Protein AF-J4W8C6-F1 (afdb_monomer)

Structure (mmCIF, N/CA/C/O backbone):
data_AF-J4W8C6-F1
#
_entry.id   AF-J4W8C6-F1
#
loo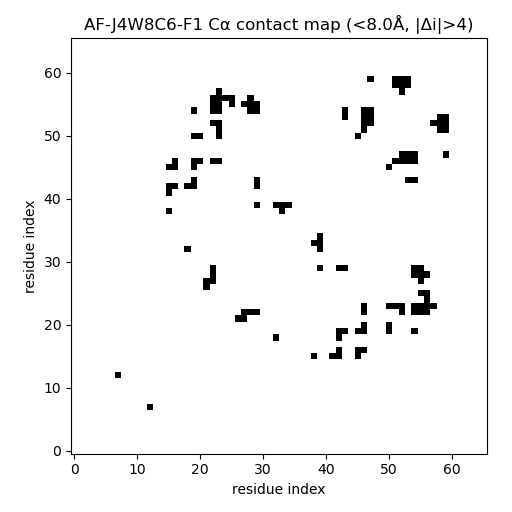p_
_atom_site.group_PDB
_atom_site.id
_atom_site.type_symbol
_atom_site.label_atom_id
_atom_site.label_alt_id
_atom_site.label_comp_id
_atom_site.label_asym_id
_atom_site.label_entity_id
_atom_site.label_seq_id
_atom_site.pdbx_PDB_ins_code
_atom_site.Cartn_x
_atom_site.Cartn_y
_atom_site.Cartn_z
_atom_site.occupancy
_atom_site.B_iso_or_equiv
_atom_site.auth_seq_id
_atom_site.auth_comp_id
_atom_site.auth_asym_id
_atom_site.auth_atom_id
_atom_site.pdbx_PDB_model_num
ATOM 1 N N . MET A 1 1 ? 16.052 3.240 10.125 1.00 44.06 1 MET A N 1
ATOM 2 C CA . MET A 1 1 ? 14.723 3.555 9.561 1.00 44.06 1 MET A CA 1
ATOM 3 C C . MET A 1 1 ? 13.932 4.359 10.584 1.00 44.06 1 MET A C 1
ATOM 5 O O . MET A 1 1 ? 13.439 3.792 11.553 1.00 44.06 1 MET A O 1
ATOM 9 N N . GLN A 1 2 ? 13.896 5.689 10.444 1.00 45.09 2 GLN A N 1
ATOM 10 C CA . GLN A 1 2 ? 13.039 6.541 11.275 1.00 45.09 2 GLN A CA 1
ATOM 11 C C . GLN A 1 2 ? 11.595 6.353 10.809 1.00 45.09 2 GLN A C 1
ATOM 13 O O . GLN A 1 2 ? 11.113 7.098 9.965 1.00 45.09 2 GLN A O 1
ATOM 18 N N . ARG A 1 3 ? 10.898 5.343 11.340 1.00 53.69 3 ARG A N 1
ATOM 19 C CA . ARG A 1 3 ? 9.446 5.271 11.189 1.00 53.69 3 ARG A CA 1
ATOM 20 C C . ARG A 1 3 ? 8.867 6.435 11.988 1.00 53.69 3 ARG A C 1
ATOM 22 O O . ARG A 1 3 ? 8.724 6.323 13.207 1.00 53.69 3 ARG A O 1
ATOM 29 N N . ARG A 1 4 ? 8.539 7.554 11.336 1.00 54.91 4 ARG A N 1
ATOM 30 C CA . ARG A 1 4 ? 7.577 8.513 11.892 1.00 54.91 4 ARG A CA 1
ATOM 31 C C . ARG A 1 4 ? 6.220 7.815 11.895 1.00 54.91 4 ARG A C 1
ATOM 33 O O . ARG A 1 4 ? 5.357 8.085 11.079 1.00 54.91 4 ARG A O 1
ATOM 40 N N . LYS A 1 5 ? 6.051 6.857 12.812 1.00 57.75 5 LYS A N 1
ATOM 41 C CA . LYS A 1 5 ? 4.762 6.233 13.063 1.00 57.75 5 LYS A CA 1
ATOM 42 C C . LYS A 1 5 ? 3.886 7.338 13.617 1.00 57.75 5 LYS A C 1
ATOM 44 O O . LYS A 1 5 ? 4.024 7.727 14.779 1.00 57.75 5 LYS A O 1
ATOM 49 N N . HIS A 1 6 ? 3.011 7.871 12.776 1.00 61.28 6 HIS A N 1
ATOM 50 C CA . HIS A 1 6 ? 1.805 8.539 13.234 1.00 61.28 6 HIS A CA 1
ATOM 51 C C . HIS A 1 6 ? 1.256 7.750 14.439 1.00 61.28 6 HIS A C 1
ATOM 53 O O . HIS A 1 6 ? 1.317 6.520 14.441 1.00 61.28 6 HIS A O 1
ATOM 59 N N . LYS A 1 7 ? 0.772 8.425 15.493 1.00 72.12 7 LYS A N 1
ATOM 60 C CA . LYS A 1 7 ? 0.180 7.764 16.676 1.00 72.12 7 LYS A CA 1
ATOM 61 C C . LYS A 1 7 ? -1.169 7.119 16.311 1.00 72.12 7 LYS A C 1
ATOM 63 O O . LYS A 1 7 ? -2.216 7.527 16.803 1.00 72.12 7 LYS A O 1
ATOM 68 N N . LEU A 1 8 ? -1.153 6.161 15.393 1.00 80.94 8 LEU A N 1
ATOM 69 C CA . LEU A 1 8 ? -2.305 5.415 14.919 1.00 80.94 8 LEU A CA 1
ATOM 70 C C . LEU A 1 8 ? -2.531 4.218 15.839 1.00 80.94 8 LEU A C 1
ATOM 72 O O . LEU A 1 8 ? -1.608 3.699 16.470 1.00 80.94 8 LEU A O 1
ATOM 76 N N . SER A 1 9 ? -3.777 3.758 15.904 1.00 89.44 9 SER A N 1
ATOM 77 C CA . SER A 1 9 ? -4.058 2.465 16.525 1.00 89.44 9 SER A CA 1
ATOM 78 C C . SER A 1 9 ? -3.374 1.344 15.734 1.00 89.44 9 SER A C 1
ATOM 80 O O . SER A 1 9 ? -3.261 1.427 14.510 1.00 89.44 9 SER A O 1
ATOM 82 N N . ALA A 1 10 ? -2.976 0.264 16.411 1.00 89.44 10 ALA A N 1
ATOM 83 C CA . ALA A 1 10 ? -2.331 -0.883 15.763 1.00 89.44 10 ALA A CA 1
ATOM 84 C C . ALA A 1 10 ? -3.165 -1.450 14.601 1.00 89.44 10 ALA A C 1
ATOM 86 O O . ALA A 1 10 ? -2.627 -1.807 13.559 1.00 89.44 10 ALA A O 1
ATOM 87 N N . ARG A 1 11 ? -4.496 -1.466 14.749 1.00 91.38 11 ARG A N 1
ATOM 88 C CA . ARG A 1 11 ? -5.414 -1.930 13.703 1.00 91.38 11 ARG A CA 1
ATOM 89 C C . ARG A 1 11 ? -5.364 -1.053 12.452 1.00 91.38 11 ARG A C 1
ATOM 91 O O . ARG A 1 11 ? -5.422 -1.577 11.346 1.00 91.38 11 ARG A O 1
ATOM 98 N N . LEU A 1 12 ? -5.273 0.263 12.630 1.00 90.38 12 LEU A N 1
ATOM 99 C CA . LEU A 1 12 ? -5.192 1.201 11.515 1.00 90.38 12 LEU A CA 1
ATOM 100 C C . LEU A 1 12 ? -3.825 1.128 10.825 1.00 90.38 12 LEU A C 1
ATOM 102 O O . LEU A 1 12 ? -3.775 1.173 9.604 1.00 90.38 12 LEU A O 1
ATOM 106 N N . GLN A 1 13 ? -2.748 0.943 11.594 1.00 90.56 13 GLN A N 1
ATOM 107 C CA . GLN A 1 13 ? -1.406 0.718 11.053 1.00 90.56 13 GLN A CA 1
ATOM 108 C C . GLN A 1 13 ? -1.369 -0.532 10.160 1.00 90.56 13 GLN A C 1
ATOM 110 O O . GLN A 1 13 ? -0.992 -0.436 9.002 1.00 90.56 13 GLN A O 1
ATOM 115 N N . ILE A 1 14 ? -1.857 -1.674 10.662 1.00 92.44 14 ILE A N 1
ATOM 116 C CA . ILE A 1 14 ? -1.922 -2.927 9.888 1.00 92.44 14 ILE A CA 1
ATOM 117 C C . ILE A 1 14 ? -2.763 -2.744 8.624 1.00 92.44 14 ILE A C 1
ATOM 119 O O . ILE A 1 14 ? -2.406 -3.246 7.565 1.00 92.44 14 ILE A O 1
ATOM 123 N N . TYR A 1 15 ? -3.885 -2.027 8.723 1.00 93.62 15 TYR A N 1
ATOM 124 C CA . TYR A 1 15 ? -4.710 -1.744 7.555 1.00 93.62 15 TYR A CA 1
ATOM 125 C C . TYR A 1 15 ? -3.918 -0.990 6.479 1.00 93.62 15 TYR A C 1
ATOM 127 O O . TYR A 1 15 ? -3.941 -1.410 5.328 1.00 93.62 15 TYR A O 1
ATOM 135 N N . ILE A 1 16 ? -3.206 0.079 6.849 1.00 93.88 16 ILE A N 1
ATOM 136 C CA . ILE A 1 16 ? -2.390 0.882 5.924 1.00 93.88 16 ILE A CA 1
ATOM 137 C C . ILE A 1 16 ? -1.300 0.020 5.277 1.00 93.88 16 ILE A C 1
ATOM 139 O O . ILE A 1 16 ? -1.220 -0.005 4.051 1.00 93.88 16 ILE A O 1
ATOM 143 N N . GLU A 1 17 ? -0.554 -0.745 6.079 1.00 93.69 17 GLU A N 1
ATOM 144 C CA . GLU A 1 17 ? 0.516 -1.638 5.610 1.00 93.69 17 GLU A CA 1
ATOM 145 C C . GLU A 1 17 ? -0.018 -2.660 4.586 1.00 93.69 17 GLU A C 1
ATOM 147 O O . GLU A 1 17 ? 0.562 -2.841 3.516 1.00 93.69 17 GLU A O 1
ATOM 152 N N . VAL A 1 18 ? -1.179 -3.275 4.852 1.00 95.56 18 VAL A N 1
ATOM 153 C CA . VAL A 1 18 ? -1.832 -4.206 3.913 1.00 95.56 18 VAL A CA 1
ATOM 154 C C . VAL A 1 18 ? -2.271 -3.499 2.628 1.00 95.56 18 VAL A C 1
ATOM 156 O O . VAL A 1 18 ? -2.091 -4.042 1.541 1.00 95.56 18 VAL A O 1
ATOM 159 N N . GLN A 1 19 ? -2.838 -2.288 2.713 1.00 95.56 19 GLN A N 1
ATOM 160 C CA . GLN A 1 19 ? -3.224 -1.548 1.507 1.00 95.56 19 GLN A CA 1
ATOM 161 C C . GLN A 1 19 ? -2.008 -1.194 0.642 1.00 95.56 19 GLN A C 1
ATOM 163 O O . GLN A 1 19 ? -2.083 -1.349 -0.57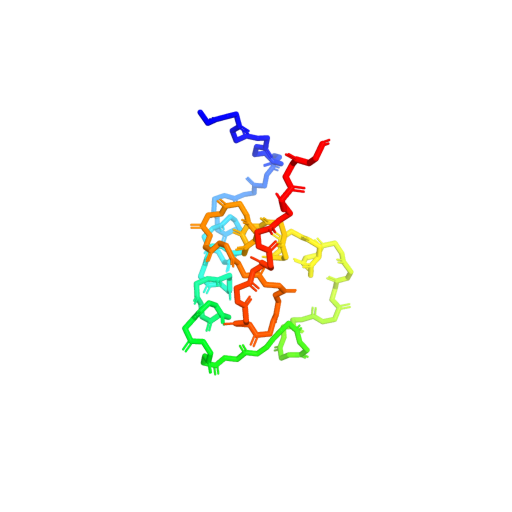4 1.00 95.56 19 GLN A O 1
ATOM 168 N N . ALA A 1 20 ? -0.913 -0.744 1.257 1.00 94.88 20 ALA A N 1
ATOM 169 C CA . ALA A 1 20 ? 0.325 -0.406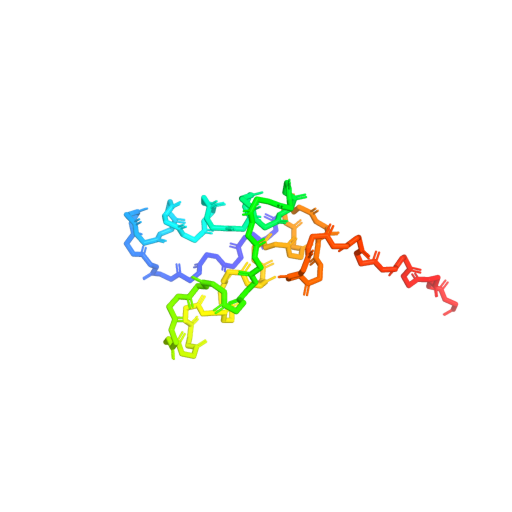 0.564 1.00 94.88 20 ALA A CA 1
ATOM 170 C C . ALA A 1 20 ? 0.954 -1.637 -0.110 1.00 94.88 20 ALA A C 1
ATOM 172 O O . ALA A 1 20 ? 1.331 -1.568 -1.281 1.00 94.88 20 ALA A O 1
ATOM 173 N N . LEU A 1 21 ? 0.976 -2.783 0.582 1.00 95.75 21 LEU A N 1
ATOM 174 C CA . LEU 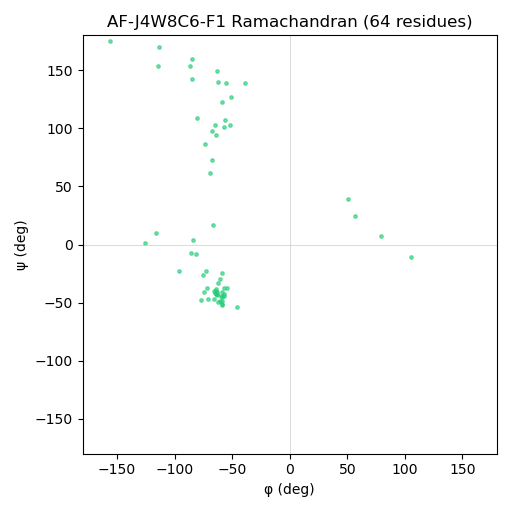A 1 21 ? 1.428 -4.053 0.013 1.00 95.75 21 LEU A CA 1
ATOM 175 C C . LEU A 1 21 ? 0.594 -4.453 -1.210 1.00 95.75 21 LEU A C 1
ATOM 177 O O . LEU A 1 21 ? 1.155 -4.713 -2.272 1.00 95.75 21 LEU A O 1
ATOM 181 N N . ASP A 1 22 ? -0.735 -4.464 -1.089 1.00 96.38 22 ASP A N 1
ATOM 182 C CA . ASP A 1 22 ? -1.632 -4.814 -2.198 1.00 96.38 22 ASP A CA 1
ATOM 183 C C . ASP A 1 22 ? -1.407 -3.917 -3.429 1.00 96.38 22 ASP A C 1
ATOM 185 O O . ASP A 1 22 ? -1.454 -4.398 -4.563 1.00 96.38 22 ASP A O 1
ATOM 189 N N . ILE A 1 23 ? -1.138 -2.622 -3.213 1.00 95.69 23 ILE A N 1
ATOM 190 C CA . ILE A 1 23 ? -0.805 -1.677 -4.288 1.00 95.69 23 ILE A CA 1
ATOM 191 C C . ILE A 1 23 ? 0.531 -2.043 -4.940 1.00 95.69 23 ILE A C 1
ATOM 193 O O . ILE A 1 23 ? 0.607 -2.125 -6.163 1.00 95.69 23 ILE A O 1
ATOM 197 N N . SER A 1 24 ? 1.577 -2.317 -4.153 1.00 95.19 24 SER A N 1
ATOM 198 C CA . SER A 1 24 ? 2.889 -2.719 -4.6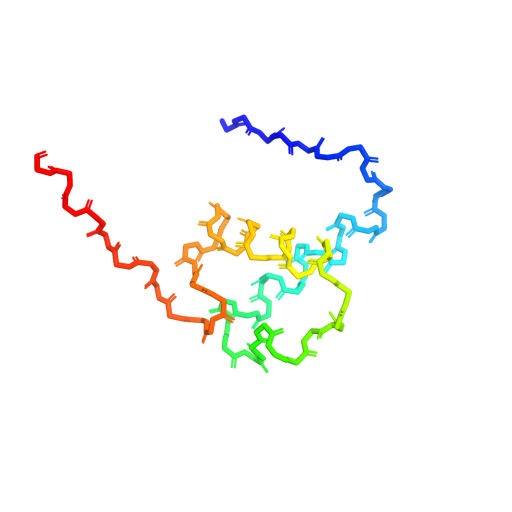88 1.00 95.19 24 SER A CA 1
ATOM 199 C C . SER A 1 24 ? 2.840 -4.013 -5.509 1.00 95.19 24 SER A C 1
ATOM 201 O O . SER A 1 24 ? 3.594 -4.181 -6.463 1.00 95.19 24 SER A O 1
ATOM 203 N N . LEU A 1 25 ? 1.904 -4.908 -5.181 1.00 95.19 25 LEU A N 1
ATOM 204 C CA . LEU A 1 25 ? 1.651 -6.150 -5.908 1.00 95.19 25 LEU A CA 1
ATOM 205 C C . LEU A 1 25 ? 0.719 -5.963 -7.116 1.00 95.19 25 LEU A C 1
ATOM 207 O O . LEU A 1 25 ? 0.359 -6.949 -7.759 1.00 95.19 25 LEU A O 1
ATOM 211 N N . LYS A 1 26 ? 0.317 -4.723 -7.428 1.00 94.50 26 LYS A N 1
ATOM 212 C CA . LYS A 1 26 ? -0.627 -4.374 -8.503 1.00 94.50 26 LYS A CA 1
ATOM 213 C C . LYS A 1 26 ? -1.987 -5.076 -8.371 1.00 94.50 26 LYS A C 1
ATOM 215 O O . LYS A 1 26 ? -2.693 -5.252 -9.361 1.00 94.50 26 LYS A O 1
ATOM 220 N N . ALA A 1 27 ? -2.374 -5.480 -7.157 1.00 95.75 27 ALA A N 1
ATOM 221 C CA . ALA A 1 27 ? -3.682 -6.084 -6.896 1.00 95.75 27 ALA A CA 1
ATOM 222 C C . ALA A 1 27 ? -4.806 -5.035 -6.895 1.00 95.75 27 ALA A C 1
ATOM 224 O O . ALA A 1 27 ? -5.962 -5.359 -7.163 1.00 95.75 27 ALA A O 1
ATOM 225 N N . LYS A 1 28 ? -4.455 -3.785 -6.582 1.00 93.88 28 LYS A N 1
ATOM 226 C CA . LYS A 1 28 ? -5.319 -2.603 -6.645 1.00 93.88 28 LYS A CA 1
ATOM 227 C C . LYS A 1 28 ? -4.474 -1.341 -6.803 1.00 93.88 28 LYS A C 1
ATOM 229 O O . LYS A 1 28 ? -3.251 -1.389 -6.699 1.00 93.88 28 LYS A O 1
ATOM 234 N N . THR A 1 29 ? -5.134 -0.209 -6.978 1.00 94.12 29 THR A N 1
ATOM 235 C CA . THR A 1 29 ? -4.521 1.120 -7.021 1.00 94.12 29 THR A CA 1
ATOM 236 C C . THR A 1 29 ? -4.951 1.959 -5.823 1.00 94.12 29 THR A C 1
ATOM 238 O O . THR A 1 29 ? -5.871 1.605 -5.081 1.00 94.12 29 THR A O 1
ATOM 241 N N . ILE A 1 30 ? -4.312 3.113 -5.631 1.00 93.06 30 ILE A N 1
ATOM 242 C CA . ILE A 1 30 ? -4.741 4.080 -4.619 1.00 93.06 30 ILE A CA 1
ATOM 243 C C . ILE A 1 30 ? -6.188 4.562 -4.838 1.00 93.06 30 ILE A C 1
ATOM 245 O O . ILE A 1 30 ? -6.850 4.946 -3.874 1.00 93.06 30 ILE A O 1
ATOM 249 N N . ASP A 1 31 ? -6.717 4.499 -6.062 1.00 92.19 31 ASP A N 1
ATOM 250 C CA . ASP A 1 31 ? -8.098 4.889 -6.368 1.00 92.19 31 ASP A CA 1
ATOM 251 C C . ASP A 1 31 ? -9.140 3.891 -5.858 1.00 92.19 31 ASP A C 1
ATOM 253 O O . ASP A 1 31 ? -10.264 4.289 -5.555 1.00 92.19 31 ASP A O 1
ATOM 257 N N . ASP A 1 32 ? -8.741 2.635 -5.651 1.00 90.44 32 ASP A N 1
ATOM 258 C CA . ASP A 1 32 ? -9.570 1.586 -5.048 1.00 90.44 32 ASP A CA 1
ATOM 259 C C . ASP A 1 32 ? -9.601 1.666 -3.509 1.00 90.44 32 ASP A C 1
ATOM 261 O O . ASP A 1 32 ? -10.342 0.938 -2.843 1.00 90.44 32 ASP A O 1
ATOM 265 N N . THR A 1 33 ? -8.778 2.535 -2.914 1.00 87.69 33 THR A N 1
ATOM 266 C CA . THR A 1 33 ? -8.729 2.742 -1.461 1.00 87.69 33 THR A CA 1
ATOM 267 C C . THR A 1 33 ? -9.790 3.753 -1.000 1.00 87.69 33 THR A C 1
ATOM 269 O O . THR A 1 33 ? -10.294 4.548 -1.797 1.00 87.69 33 THR A O 1
ATOM 272 N N . PRO A 1 34 ? -10.171 3.768 0.294 1.00 81.06 34 PRO A N 1
ATOM 273 C CA . PRO A 1 34 ? -11.218 4.662 0.782 1.00 81.06 34 PRO A CA 1
ATOM 274 C C . PRO A 1 34 ? -10.928 6.135 0.460 1.00 81.06 34 PRO A C 1
ATOM 276 O O . PRO A 1 34 ? -9.818 6.613 0.682 1.00 81.06 34 PRO A O 1
ATOM 279 N N . ASN A 1 35 ? -11.950 6.902 0.060 1.00 78.25 35 ASN A N 1
ATOM 280 C CA . ASN A 1 35 ? -11.850 8.338 -0.272 1.00 78.25 35 ASN A CA 1
ATOM 281 C C . ASN A 1 35 ? -11.522 9.272 0.917 1.00 78.25 35 ASN A C 1
ATOM 283 O O . ASN A 1 35 ? -11.699 10.488 0.847 1.00 78.25 35 ASN A O 1
ATOM 287 N N . HIS A 1 36 ? -11.024 8.730 2.027 1.00 88.56 36 HIS A N 1
ATOM 288 C CA . HIS A 1 36 ? -10.579 9.515 3.165 1.00 88.56 36 HIS A CA 1
ATOM 289 C C . HIS A 1 36 ? -9.169 10.059 2.909 1.00 88.56 36 HIS A C 1
ATOM 291 O O . HIS A 1 36 ? -8.191 9.314 2.959 1.00 88.56 36 HIS A O 1
ATOM 297 N N . LYS A 1 37 ? -9.062 11.374 2.683 1.00 88.12 37 LYS A N 1
ATOM 298 C CA . LYS A 1 37 ? -7.814 12.064 2.309 1.00 88.12 37 LYS A CA 1
ATOM 299 C C . LYS A 1 37 ? -6.600 11.648 3.149 1.00 88.12 37 LYS A C 1
ATOM 301 O O . LYS A 1 37 ? -5.614 11.178 2.596 1.00 88.12 37 LYS A O 1
ATOM 306 N N . MET A 1 38 ? -6.706 11.736 4.477 1.00 89.06 38 MET A N 1
ATOM 307 C CA . MET A 1 38 ? -5.597 11.394 5.381 1.00 89.06 38 MET A CA 1
ATOM 308 C C . MET A 1 38 ? -5.190 9.919 5.275 1.00 89.06 38 MET A C 1
ATOM 310 O O . MET A 1 38 ? -4.029 9.585 5.449 1.00 89.06 38 MET A O 1
ATOM 314 N N . LEU A 1 39 ? -6.141 9.021 5.003 1.00 89.81 39 LEU A N 1
ATOM 315 C CA . LEU A 1 39 ? -5.841 7.594 4.915 1.00 89.81 39 LEU A CA 1
ATOM 316 C C . LEU A 1 39 ? -5.107 7.280 3.611 1.00 89.81 39 LEU A C 1
ATOM 318 O O . LEU A 1 39 ? -4.138 6.532 3.632 1.00 89.81 39 LEU A O 1
ATOM 322 N N . ARG A 1 40 ? -5.527 7.903 2.503 1.00 93.25 40 ARG A N 1
ATOM 323 C CA . ARG A 1 40 ? -4.838 7.800 1.210 1.00 93.25 40 ARG A CA 1
ATOM 324 C C . ARG A 1 40 ? -3.404 8.309 1.296 1.00 93.25 40 ARG A C 1
ATOM 326 O O . ARG A 1 40 ? -2.504 7.645 0.803 1.00 93.25 40 ARG A O 1
ATOM 333 N N . GLU A 1 41 ? -3.187 9.447 1.953 1.00 92.75 41 GLU A N 1
ATOM 334 C CA . GLU A 1 41 ? -1.843 10.002 2.166 1.00 92.75 41 GLU A CA 1
ATOM 335 C C . GLU A 1 41 ? -0.942 9.028 2.939 1.00 92.75 41 GLU A C 1
ATOM 337 O O . GLU A 1 41 ? 0.178 8.773 2.509 1.00 92.75 41 GLU A O 1
ATOM 342 N N . LEU A 1 42 ? -1.458 8.415 4.010 1.00 93.56 42 LEU A N 1
ATOM 343 C CA . 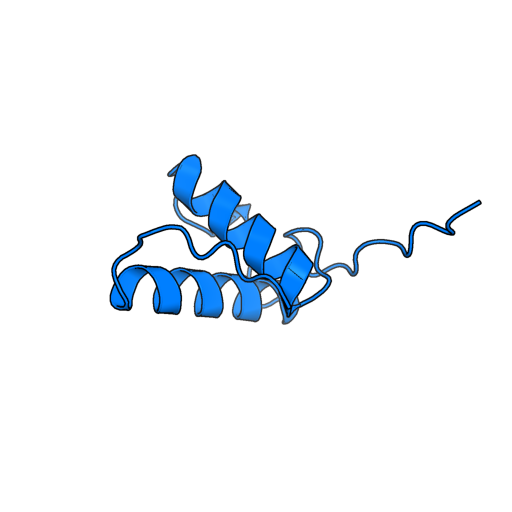LEU A 1 42 ? -0.712 7.431 4.802 1.00 93.56 42 LEU A CA 1
ATOM 344 C C . LEU A 1 42 ? -0.401 6.146 4.019 1.00 93.56 42 LEU A C 1
ATOM 346 O O . LEU A 1 42 ? 0.699 5.618 4.118 1.00 93.56 42 LEU A O 1
ATOM 350 N N . ILE A 1 43 ? -1.349 5.648 3.218 1.00 94.50 43 ILE A N 1
ATOM 351 C CA . ILE A 1 43 ? -1.130 4.474 2.355 1.00 94.50 43 ILE A CA 1
ATOM 352 C C . ILE A 1 43 ? -0.057 4.767 1.305 1.00 94.50 43 ILE A C 1
ATOM 354 O O . ILE A 1 43 ? 0.804 3.925 1.059 1.00 94.50 43 ILE A O 1
ATOM 358 N N . LEU A 1 44 ? -0.088 5.955 0.695 1.00 93.38 44 LEU A N 1
ATOM 359 C CA . LEU A 1 44 ? 0.937 6.374 -0.259 1.00 93.38 44 LEU A CA 1
ATOM 360 C C . LEU A 1 44 ? 2.307 6.513 0.405 1.00 93.38 44 LEU A C 1
ATOM 362 O O . LEU A 1 44 ? 3.306 6.158 -0.208 1.00 93.38 44 LEU A O 1
ATOM 366 N N . GLU A 1 45 ? 2.375 7.021 1.633 1.00 93.00 45 GLU A N 1
ATOM 367 C CA . GLU A 1 45 ? 3.633 7.123 2.373 1.00 93.00 45 GLU A CA 1
ATOM 368 C C . GLU A 1 45 ? 4.252 5.740 2.627 1.00 93.00 45 GLU A C 1
ATOM 370 O O . GLU A 1 45 ? 5.410 5.529 2.267 1.00 93.00 45 GLU A O 1
ATOM 375 N N . ASP A 1 46 ? 3.476 4.778 3.138 1.00 92.94 46 ASP A N 1
ATOM 376 C CA . ASP A 1 46 ? 3.957 3.404 3.355 1.00 92.94 46 ASP A CA 1
ATOM 377 C C . ASP A 1 46 ? 4.331 2.720 2.026 1.00 92.94 46 ASP A C 1
ATOM 379 O O . ASP A 1 46 ? 5.376 2.078 1.930 1.00 92.94 46 ASP A O 1
ATOM 383 N N . CYS A 1 47 ? 3.539 2.913 0.965 1.00 92.38 47 CYS A N 1
ATOM 384 C CA . CYS A 1 47 ? 3.847 2.422 -0.386 1.00 92.38 47 CYS A CA 1
ATOM 385 C C . CYS A 1 47 ? 5.203 2.946 -0.885 1.00 92.38 47 CYS A C 1
ATOM 387 O O . CYS A 1 47 ? 6.013 2.177 -1.402 1.00 92.38 47 CYS A O 1
ATOM 389 N N . LYS A 1 48 ? 5.510 4.226 -0.655 1.00 92.88 48 LYS A N 1
ATOM 390 C CA . LYS A 1 48 ? 6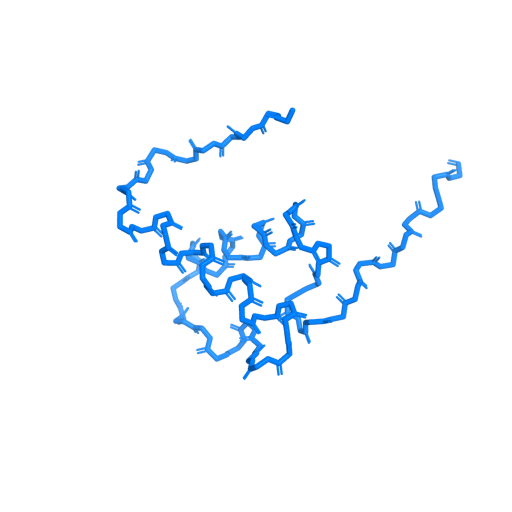.790 4.826 -1.051 1.00 92.88 48 LYS A CA 1
ATOM 391 C C . LYS A 1 48 ? 7.962 4.332 -0.205 1.00 92.88 48 LYS A C 1
ATOM 393 O O . LYS A 1 48 ? 9.006 4.001 -0.755 1.00 92.88 48 LYS A O 1
ATOM 398 N N . ILE A 1 49 ? 7.804 4.308 1.118 1.00 91.00 49 ILE A N 1
ATOM 399 C CA . ILE A 1 49 ? 8.903 4.032 2.055 1.00 91.00 49 ILE A CA 1
ATOM 400 C C . ILE A 1 49 ? 9.233 2.540 2.116 1.00 91.00 49 ILE A C 1
ATOM 402 O O . ILE A 1 49 ? 10.407 2.177 2.059 1.00 91.00 49 ILE A O 1
ATOM 406 N N . ASP A 1 50 ? 8.215 1.689 2.253 1.00 91.38 50 ASP A N 1
ATOM 407 C CA . ASP A 1 50 ? 8.403 0.263 2.533 1.00 91.38 50 ASP A CA 1
ATOM 408 C C . ASP A 1 50 ? 8.362 -0.595 1.253 1.00 91.38 50 ASP A C 1
ATOM 410 O O . ASP A 1 50 ? 8.954 -1.676 1.233 1.00 91.38 50 ASP A O 1
ATOM 414 N N . TYR A 1 51 ? 7.726 -0.115 0.174 1.00 90.50 51 TYR A N 1
ATOM 415 C CA . TYR A 1 51 ? 7.506 -0.899 -1.052 1.00 90.50 51 TYR A CA 1
ATOM 416 C C . TYR A 1 51 ? 8.009 -0.250 -2.353 1.00 90.50 51 TYR A C 1
ATOM 418 O O . TYR A 1 51 ? 7.869 -0.851 -3.417 1.00 90.50 51 TYR A O 1
ATOM 426 N N . ASN A 1 52 ? 8.619 0.940 -2.288 1.00 90.75 52 ASN A N 1
ATOM 427 C CA . ASN A 1 52 ? 9.117 1.693 -3.445 1.00 90.75 52 ASN A CA 1
ATOM 428 C C . ASN A 1 52 ? 8.077 1.870 -4.571 1.00 90.75 52 ASN A C 1
ATOM 430 O O . ASN A 1 52 ? 8.425 1.763 -5.743 1.00 90.75 52 ASN A O 1
ATOM 434 N N . CYS A 1 53 ? 6.806 2.115 -4.239 1.00 91.62 53 CYS A N 1
ATOM 435 C CA . CYS A 1 53 ? 5.737 2.284 -5.225 1.00 91.62 53 CYS A CA 1
ATOM 436 C C . CYS A 1 53 ? 5.137 3.699 -5.254 1.00 91.62 53 CYS A C 1
ATOM 438 O O . CYS A 1 53 ? 5.144 4.429 -4.263 1.00 91.62 53 CYS A O 1
ATOM 440 N N . ASP A 1 54 ? 4.596 4.089 -6.410 1.00 92.06 54 ASP A N 1
ATOM 441 C CA . ASP A 1 54 ? 4.004 5.410 -6.674 1.00 92.06 54 ASP A CA 1
ATOM 442 C C . ASP A 1 54 ? 2.522 5.550 -6.271 1.00 92.06 54 ASP A C 1
ATOM 444 O O . ASP A 1 54 ? 1.969 6.651 -6.302 1.00 92.06 54 ASP A O 1
ATOM 448 N N . GLY A 1 55 ? 1.883 4.450 -5.864 1.00 92.31 55 GLY A N 1
ATOM 449 C CA . GLY A 1 55 ? 0.442 4.373 -5.594 1.00 92.31 55 GLY A CA 1
ATOM 450 C C . GLY A 1 55 ? -0.369 3.631 -6.662 1.00 92.31 55 GLY A C 1
ATOM 451 O O . GLY A 1 55 ? -1.529 3.297 -6.418 1.00 92.31 55 GLY A O 1
ATOM 452 N N . TYR A 1 56 ? 0.240 3.321 -7.804 1.00 93.31 56 TYR A N 1
ATOM 453 C CA . TYR A 1 56 ? -0.326 2.526 -8.901 1.00 93.31 56 TYR A CA 1
ATOM 454 C C . TYR A 1 56 ? 0.448 1.217 -9.120 1.00 93.31 56 TYR A C 1
ATOM 456 O O . TYR A 1 56 ? 0.210 0.491 -10.082 1.00 93.31 56 TYR A O 1
ATOM 464 N N . GLY A 1 57 ? 1.357 0.903 -8.193 1.00 87.75 57 GLY A N 1
ATOM 465 C CA . GLY A 1 57 ? 2.207 -0.282 -8.230 1.00 87.75 57 GLY A CA 1
ATOM 466 C C . GLY A 1 57 ? 3.400 -0.147 -9.173 1.00 87.75 57 GLY A C 1
ATOM 467 O O . GLY A 1 57 ? 4.117 -1.125 -9.381 1.00 87.75 57 GLY A O 1
ATOM 468 N N . GLU A 1 58 ? 3.638 1.041 -9.733 1.00 92.06 58 GLU A N 1
ATOM 469 C CA . GLU A 1 58 ? 4.857 1.314 -10.484 1.00 92.06 58 GLU A CA 1
ATOM 470 C C . GLU A 1 58 ? 5.978 1.723 -9.525 1.00 92.06 58 GLU A C 1
ATOM 472 O O . GLU A 1 58 ? 5.719 2.403 -8.524 1.00 92.06 58 GLU A O 1
ATOM 477 N N . PRO A 1 59 ? 7.225 1.297 -9.791 1.00 89.00 59 PRO A N 1
ATOM 478 C CA . PRO A 1 59 ? 8.347 1.705 -8.973 1.00 89.00 59 PRO A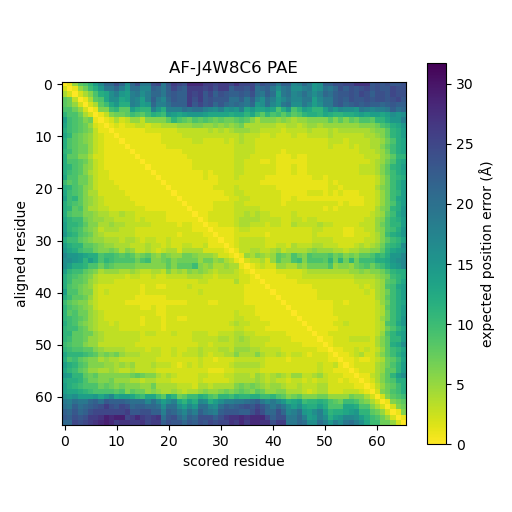 CA 1
ATOM 479 C C . PRO A 1 59 ? 8.514 3.223 -9.046 1.00 89.00 59 PRO A C 1
ATOM 481 O O . PRO A 1 59 ? 8.408 3.811 -10.127 1.00 89.00 59 PRO A O 1
ATOM 484 N N . LEU A 1 60 ? 8.821 3.863 -7.915 1.00 85.56 60 LEU A N 1
ATOM 485 C CA . LEU A 1 60 ? 9.282 5.248 -7.955 1.00 85.56 60 LEU A CA 1
ATOM 486 C C . LEU A 1 60 ? 10.546 5.266 -8.813 1.00 85.56 60 LEU A C 1
ATOM 488 O O . LEU A 1 60 ? 11.488 4.519 -8.536 1.00 85.56 60 LEU A O 1
ATOM 492 N N . ALA A 1 61 ? 10.543 6.063 -9.884 1.00 78.81 61 ALA A N 1
ATOM 493 C CA . ALA A 1 61 ? 11.744 6.261 -10.679 1.00 78.81 61 ALA A CA 1
ATOM 494 C C . ALA A 1 61 ? 12.875 6.631 -9.716 1.00 78.81 61 ALA A C 1
ATOM 496 O O . ALA A 1 61 ? 12.696 7.536 -8.900 1.00 78.81 61 ALA A O 1
ATOM 497 N N . GLU A 1 62 ? 13.997 5.907 -9.773 1.00 66.19 62 GLU A N 1
ATOM 498 C CA . GLU A 1 62 ? 15.179 6.290 -9.012 1.00 66.19 62 GLU A CA 1
ATOM 499 C C . GLU A 1 62 ? 15.504 7.723 -9.429 1.00 66.19 62 GLU A C 1
ATOM 501 O O . GLU A 1 62 ? 15.933 7.964 -10.562 1.00 66.19 62 GLU A O 1
ATOM 506 N N . GLU A 1 63 ? 15.237 8.689 -8.547 1.00 56.09 63 GLU A N 1
ATOM 507 C CA . GLU A 1 63 ? 15.809 10.014 -8.686 1.00 56.09 63 GLU A CA 1
ATOM 508 C C . GLU A 1 63 ? 17.314 9.776 -8.700 1.00 56.09 63 GLU A C 1
ATOM 510 O O . GLU A 1 63 ? 17.931 9.513 -7.665 1.00 56.09 63 GLU A O 1
ATOM 515 N N 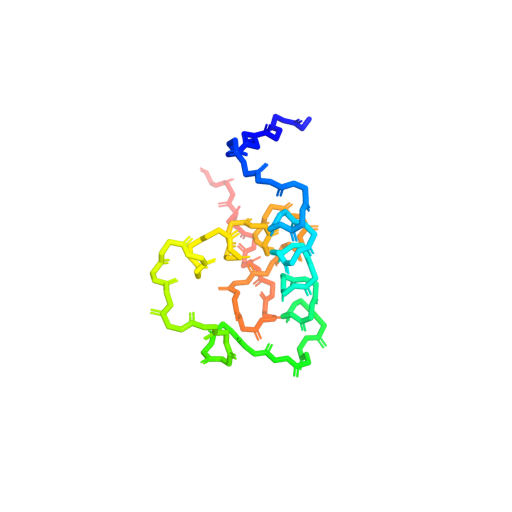. LYS A 1 64 ? 17.901 9.797 -9.903 1.00 46.19 64 LYS A N 1
ATOM 516 C CA . LYS A 1 64 ? 19.330 10.006 -10.061 1.00 46.19 64 LYS A CA 1
ATOM 517 C C . LYS A 1 64 ? 19.614 11.266 -9.266 1.00 46.19 64 LYS A C 1
ATOM 519 O O . LYS A 1 64 ? 19.232 12.356 -9.676 1.00 46.19 64 LYS A O 1
ATOM 524 N N . SER A 1 65 ? 20.184 11.065 -8.086 1.00 45.56 65 SER A N 1
ATOM 525 C CA . SER A 1 65 ? 20.722 12.128 -7.265 1.00 45.56 65 SER A CA 1
ATOM 526 C C . SER A 1 65 ? 21.870 12.713 -8.081 1.00 45.56 65 SER A C 1
ATOM 528 O O . SER A 1 65 ? 22.948 12.121 -8.133 1.00 45.56 65 SER A O 1
ATOM 530 N N . GLU A 1 66 ? 21.570 13.765 -8.838 1.00 39.19 66 GLU A N 1
ATOM 531 C CA . GLU A 1 66 ? 22.544 14.580 -9.566 1.00 39.19 66 GLU A CA 1
ATOM 532 C C . GLU A 1 66 ? 23.131 15.642 -8.631 1.00 39.19 66 GLU A C 1
ATOM 534 O O . GLU A 1 66 ? 22.364 16.207 -7.814 1.00 39.19 66 GLU A O 1
#

pLDDT: mean 84.44, std 15.57, range [39.19, 96.38]

Foldseek 3Di:
DPPPPDPDDPVLVVVLLVLLVCQLVQVDFLVPDDPPPVSSVSSCVNNCPVRQDRRNNDHDPPPPPD

Mean predicted aligned error: 6.44 Å

Radius of gyration: 11.99 Å; Cα contacts (8 Å, |Δi|>4): 70; chains: 1; bounding box: 34×21×27 Å

Sequence (66 aa):
MQRRKHKLSARLQIYIEVQALDISLKAKTIDDTPNHKMLRELILEDCKIDYNCDGYGEPLAEEKSE

Solvent-accessible surface area (backbone atoms only — not comparable to full-atom values): 3902 Å² total; per-residue (Å²): 131,89,74,82,69,69,96,61,55,71,69,58,48,53,50,35,55,52,54,16,50,38,14,45,69,56,76,42,40,59,83,79,46,73,91,47,65,72,58,47,53,51,24,40,49,47,12,40,74,78,56,44,16,71,34,65,31,44,66,55,75,80,75,76,86,122

Secondary structure (DSSP, 8-state):
------S--HHHHHHHHHHHHHHHTTS--GGGS-S-HHHHHHHHHHHHHHH-B-SSSPBPP-----

Organism: NCBI:txid796937